Protein AF-A0A512NSM2-F1 (afdb_monomer)

Nearest PDB structures (foldseek):
  4cxv-assembly1_A  TM=8.235E-01  e=2.245E-04  Arabidopsis thaliana
  8qjm-assembly1_A  TM=7.734E-01  e=8.139E-04  Stenotrophomonas maltophilia
  1ak0-assembly1_A  TM=8.887E-01  e=8.087E-03  Penicillium citrinum
  3tuf-assembly1_A  TM=8.221E-01  e=4.050E+00  Bacillus subtilis
  8vch-assembly1_D  TM=3.756E-01  e=4.530E+00  Rattus norvegicus

InterPro domains:
  IPR003154 S1/P1 nuclease [PF02265] (2-116)
  IPR003154 S1/P1 nuclease [PTHR33146] (2-116)
  IPR003154 S1/P1 nuclease [cd11010] (1-117)
  IPR008947 Phospholipase C/P1 nuclease domain superfamily [G3DSA:1.10.575.10] (1-121)
  IPR008947 Phospholipase C/P1 nuclease domain superfamily [SSF48537] (2-117)

Structure (mmCIF, N/CA/C/O backbone):
data_AF-A0A512NSM2-F1
#
_entry.id   AF-A0A512NSM2-F1
#
loop_
_atom_site.group_PDB
_atom_site.id
_atom_site.type_symbol
_atom_site.label_atom_id
_atom_site.label_alt_id
_atom_site.label_comp_id
_atom_site.label_asym_id
_atom_site.label_entity_id
_atom_site.label_seq_id
_atom_site.pdbx_PDB_ins_code
_atom_site.Cartn_x
_atom_site.Cartn_y
_atom_site.Cartn_z
_atom_site.occupancy
_atom_site.B_iso_or_equiv
_atom_site.auth_seq_id
_atom_site.auth_comp_id
_atom_site.auth_asym_id
_atom_site.auth_atom_id
_atom_site.pdbx_PDB_model_num
ATOM 1 N N . MET A 1 1 ? -10.769 -8.364 -0.639 1.00 62.88 1 MET A N 1
ATOM 2 C CA . MET A 1 1 ? -11.918 -7.580 -0.121 1.00 62.88 1 MET A CA 1
ATOM 3 C C . MET A 1 1 ? -12.454 -8.096 1.212 1.00 62.88 1 MET A C 1
ATOM 5 O O . MET A 1 1 ? -12.617 -7.294 2.118 1.00 62.88 1 MET A O 1
ATOM 9 N N . THR A 1 2 ? -12.682 -9.403 1.383 1.00 85.25 2 THR A N 1
ATOM 10 C CA . THR A 1 2 ? -13.275 -9.956 2.620 1.00 85.25 2 THR A CA 1
ATOM 11 C C . THR A 1 2 ? -12.440 -9.732 3.889 1.00 85.25 2 THR A C 1
ATOM 13 O O . THR A 1 2 ? -13.017 -9.586 4.960 1.00 85.25 2 THR A O 1
ATOM 16 N N . ALA A 1 3 ? -11.106 -9.662 3.789 1.00 92.94 3 ALA A N 1
ATOM 17 C CA . ALA A 1 3 ? -10.228 -9.411 4.939 1.00 92.94 3 ALA A CA 1
ATOM 18 C C . ALA A 1 3 ? -10.410 -8.002 5.537 1.00 92.94 3 ALA A C 1
ATOM 20 O O . ALA A 1 3 ? -10.628 -7.888 6.737 1.00 92.94 3 ALA A O 1
ATOM 21 N N . ILE A 1 4 ? -10.429 -6.955 4.697 1.00 95.12 4 ILE A N 1
ATOM 22 C CA . ILE A 1 4 ? -10.673 -5.563 5.127 1.00 95.12 4 ILE A CA 1
ATOM 23 C C . ILE A 1 4 ? -12.007 -5.461 5.869 1.00 95.12 4 ILE A C 1
ATOM 25 O O . ILE A 1 4 ? -12.056 -4.936 6.977 1.00 95.12 4 ILE A O 1
ATOM 29 N N . GLN A 1 5 ? -13.076 -6.014 5.289 1.00 94.25 5 GLN A N 1
ATOM 30 C CA . GLN A 1 5 ? -14.397 -5.993 5.913 1.00 94.25 5 GLN A CA 1
ATOM 31 C C . GLN A 1 5 ? -14.406 -6.741 7.255 1.00 94.25 5 GLN A C 1
ATOM 33 O O . GLN A 1 5 ? -14.887 -6.213 8.252 1.00 94.25 5 GLN A O 1
ATOM 38 N N . LYS A 1 6 ? -13.824 -7.943 7.304 1.00 96.00 6 LYS A N 1
ATOM 39 C CA . LYS A 1 6 ? -13.759 -8.762 8.521 1.00 96.00 6 LYS A CA 1
ATOM 40 C C . LYS A 1 6 ? -12.987 -8.078 9.653 1.00 96.00 6 LYS A C 1
ATOM 42 O O . LYS A 1 6 ? -13.409 -8.136 10.812 1.00 96.00 6 LYS A O 1
ATOM 47 N N . ASP A 1 7 ? -11.848 -7.466 9.342 1.00 97.19 7 ASP A N 1
ATOM 48 C CA . ASP A 1 7 ? -11.032 -6.782 10.345 1.00 97.19 7 ASP A CA 1
ATOM 49 C C . ASP A 1 7 ? -11.705 -5.478 10.799 1.00 97.19 7 ASP A C 1
ATOM 51 O O . ASP A 1 7 ? -11.715 -5.185 11.996 1.00 97.19 7 ASP A O 1
ATOM 55 N N . PHE A 1 8 ? -12.385 -4.760 9.898 1.00 95.38 8 PHE A N 1
ATOM 56 C CA . PHE A 1 8 ? -13.233 -3.623 10.267 1.00 95.38 8 PHE A CA 1
ATOM 57 C C . PHE A 1 8 ? -14.365 -4.038 11.224 1.00 95.38 8 PHE A C 1
ATOM 59 O O . PHE A 1 8 ? -14.507 -3.464 12.302 1.00 95.38 8 PHE A O 1
ATOM 66 N N . GLU A 1 9 ? -15.114 -5.096 10.899 1.00 96.62 9 GLU A N 1
ATOM 67 C CA . GLU A 1 9 ? -16.175 -5.643 11.758 1.00 96.62 9 GLU A CA 1
ATOM 68 C C . GLU A 1 9 ? -15.637 -6.076 13.133 1.00 96.62 9 GLU A C 1
ATOM 70 O O . GLU A 1 9 ? -16.253 -5.811 14.168 1.00 96.62 9 GLU A O 1
ATOM 75 N N . THR A 1 10 ? -14.454 -6.698 13.167 1.00 97.81 10 THR A N 1
ATOM 76 C CA . THR A 1 10 ? -13.788 -7.093 14.418 1.00 97.81 10 THR A CA 1
ATOM 77 C C . THR A 1 10 ? -13.420 -5.876 15.266 1.00 97.81 10 THR A C 1
ATOM 79 O O . THR A 1 10 ? -13.607 -5.892 16.486 1.00 97.81 10 THR A O 1
ATOM 82 N N . LEU A 1 11 ? -12.918 -4.810 14.639 1.00 96.56 11 LEU A N 1
ATOM 83 C CA . LEU A 1 11 ? -12.531 -3.577 15.319 1.00 96.56 11 LEU A CA 1
ATOM 84 C C . LEU A 1 11 ? -13.752 -2.846 15.908 1.00 96.56 11 LEU A C 1
ATOM 86 O O . LEU A 1 11 ? -13.708 -2.393 17.059 1.00 96.56 11 LEU A O 1
ATOM 90 N N . SER A 1 12 ? -14.857 -2.805 15.158 1.00 96.38 12 SER A N 1
ATOM 91 C CA . SER A 1 12 ? -16.129 -2.187 15.556 1.00 96.38 12 SER A CA 1
ATOM 92 C C . SER A 1 12 ? -16.950 -3.023 16.542 1.00 96.38 12 SER A C 1
ATOM 94 O O . SER A 1 12 ? -17.845 -2.493 17.200 1.00 96.38 12 SER A O 1
ATOM 96 N N . SER A 1 13 ? -16.659 -4.318 16.687 1.00 97.81 13 SER A N 1
ATOM 97 C CA . SER A 1 13 ? -17.429 -5.209 17.556 1.00 97.81 13 SER A CA 1
ATOM 98 C C . SER A 1 13 ? -17.294 -4.842 19.046 1.00 97.81 13 SER A C 1
ATOM 100 O O . SER A 1 13 ? -16.175 -4.738 19.562 1.00 97.81 13 SER A O 1
ATOM 102 N N . PRO A 1 14 ? -18.402 -4.699 19.799 1.00 96.94 14 PRO A N 1
ATOM 103 C CA . PRO A 1 14 ? -18.351 -4.474 21.244 1.00 96.94 14 PRO A CA 1
ATOM 104 C C . PRO A 1 14 ? -17.938 -5.731 22.027 1.00 96.94 14 PRO A C 1
ATOM 106 O O . PRO A 1 14 ? -17.516 -5.619 23.174 1.00 96.94 14 PRO A O 1
ATOM 109 N N . THR A 1 15 ? -18.040 -6.919 21.423 1.00 97.81 15 THR A N 1
ATOM 110 C CA . THR A 1 15 ? -17.748 -8.208 22.073 1.00 97.81 15 THR A CA 1
ATOM 111 C C . THR A 1 15 ? -16.345 -8.736 21.769 1.00 97.81 15 THR A C 1
ATOM 113 O O . THR A 1 15 ? -15.896 -9.684 22.413 1.00 97.81 15 THR A O 1
ATOM 116 N N . ALA A 1 16 ? -15.628 -8.132 20.816 1.00 97.94 16 ALA A N 1
ATOM 117 C CA . ALA A 1 16 ? -14.252 -8.507 20.513 1.00 97.94 16 ALA A CA 1
ATOM 118 C C . ALA A 1 16 ? -13.300 -8.116 21.655 1.00 97.94 16 ALA A C 1
ATOM 120 O O . ALA A 1 16 ? -13.325 -6.993 22.164 1.00 97.94 16 ALA A O 1
ATOM 121 N N . SER A 1 17 ? -12.408 -9.038 22.024 1.00 98.44 17 SER A N 1
ATOM 122 C CA . SER A 1 17 ? -11.348 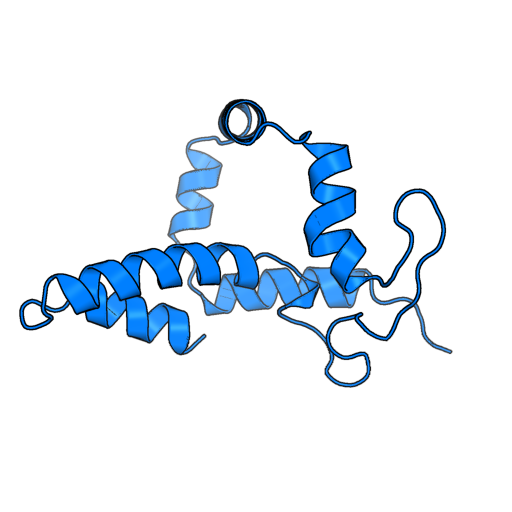-8.777 23.001 1.00 98.44 17 SER A CA 1
ATOM 123 C C . SER A 1 17 ? -10.375 -7.703 22.507 1.00 98.44 17 SER A C 1
ATOM 125 O O . SER A 1 17 ? -10.164 -7.532 21.305 1.00 98.44 17 SER A O 1
ATOM 127 N N . GLN A 1 18 ? -9.686 -7.032 23.435 1.00 98.25 18 GLN A N 1
ATOM 128 C CA . GLN A 1 18 ? -8.649 -6.051 23.085 1.00 98.25 18 GLN A CA 1
ATOM 129 C C . GLN A 1 18 ? -7.556 -6.654 22.189 1.00 98.25 18 GLN A C 1
ATOM 131 O O . GLN A 1 18 ? -7.093 -6.003 21.257 1.00 98.25 18 GLN A O 1
ATOM 136 N N . LYS A 1 19 ? -7.188 -7.924 22.413 1.00 98.44 19 LYS A N 1
ATOM 137 C CA . LYS A 1 19 ? -6.219 -8.639 21.572 1.00 98.44 19 LYS A CA 1
ATOM 138 C C . LYS A 1 19 ? -6.720 -8.805 20.135 1.00 98.44 19 LYS A C 1
ATOM 140 O O . LYS A 1 19 ? -5.947 -8.602 19.204 1.00 98.44 19 LYS A O 1
ATOM 145 N N . GLN A 1 20 ? -7.993 -9.157 19.949 1.00 98.25 20 GLN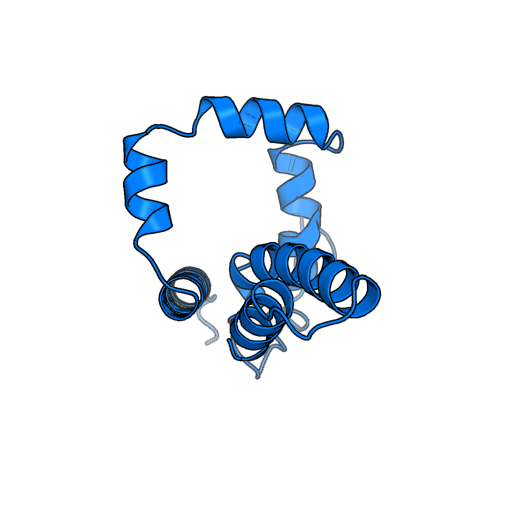 A N 1
ATOM 146 C CA . GLN A 1 20 ? -8.594 -9.264 18.615 1.00 98.25 20 GLN A CA 1
ATOM 147 C C . GLN A 1 20 ? -8.638 -7.905 17.919 1.00 98.25 20 GLN A C 1
ATOM 149 O O . GLN A 1 20 ? -8.247 -7.815 16.762 1.00 98.25 20 GLN A O 1
ATOM 154 N N . LYS A 1 21 ? -9.027 -6.844 18.635 1.00 98.44 21 LYS A N 1
ATOM 155 C CA . LYS A 1 21 ? -9.045 -5.478 18.092 1.00 98.44 21 LYS A CA 1
ATOM 156 C C . LYS A 1 21 ? -7.657 -4.983 17.696 1.00 98.44 21 LYS A C 1
ATOM 158 O O . LYS A 1 21 ? -7.508 -4.388 16.638 1.00 98.44 21 LYS A O 1
ATOM 163 N N . LEU A 1 22 ? -6.635 -5.268 18.505 1.00 98.25 22 LEU A N 1
ATOM 164 C CA . LEU A 1 22 ? -5.251 -4.918 18.186 1.00 98.25 22 LEU A CA 1
ATOM 165 C C . LEU A 1 22 ? -4.766 -5.623 16.914 1.00 98.25 22 LEU A C 1
ATOM 167 O O . LEU A 1 22 ? -4.136 -4.992 16.070 1.00 98.25 22 LEU A O 1
ATOM 171 N N . LEU A 1 23 ? -5.047 -6.923 16.779 1.00 98.12 23 LEU A N 1
ATOM 172 C CA . LEU A 1 23 ? -4.702 -7.667 15.568 1.00 98.12 23 LEU A CA 1
ATOM 173 C C . LEU A 1 23 ? -5.449 -7.115 14.353 1.00 98.12 23 LEU A C 1
ATOM 175 O O . LEU A 1 23 ? -4.812 -6.836 13.343 1.00 98.12 23 LEU A O 1
ATOM 179 N N . ALA A 1 24 ? -6.756 -6.889 14.479 1.00 98.19 24 ALA A N 1
ATOM 180 C CA . ALA A 1 24 ? -7.576 -6.320 13.418 1.00 98.19 24 ALA A CA 1
ATOM 181 C C . ALA A 1 24 ? -7.064 -4.945 12.970 1.00 98.19 24 ALA A C 1
ATOM 183 O O . ALA A 1 24 ? -6.953 -4.702 11.778 1.00 98.19 24 ALA A O 1
ATOM 184 N N . LEU A 1 25 ? -6.670 -4.068 13.901 1.00 98.06 25 LEU A N 1
ATOM 185 C CA . LEU A 1 25 ? -6.110 -2.757 13.565 1.00 98.06 25 LEU A CA 1
ATOM 186 C C . LEU A 1 25 ? -4.794 -2.870 12.781 1.00 98.06 25 LEU A C 1
ATOM 188 O O . LEU A 1 25 ? -4.615 -2.182 11.779 1.00 98.06 25 LEU A O 1
ATOM 192 N N . LYS A 1 26 ? -3.881 -3.749 13.216 1.00 97.88 26 LYS A N 1
ATOM 193 C CA . LYS A 1 26 ? -2.608 -3.983 12.514 1.00 97.88 26 LYS A CA 1
ATOM 194 C C . LYS A 1 26 ? -2.836 -4.520 11.104 1.00 97.88 26 LYS A C 1
ATOM 196 O O . LYS A 1 26 ? -2.227 -4.029 10.159 1.00 97.88 26 LYS A O 1
ATOM 201 N N . PHE A 1 27 ? -3.719 -5.507 10.971 1.00 97.62 27 PHE A N 1
ATOM 202 C CA . PHE A 1 27 ? -4.048 -6.090 9.678 1.00 97.62 27 PHE A CA 1
ATOM 203 C C . PHE A 1 27 ? -4.774 -5.103 8.772 1.00 97.62 27 PHE A C 1
ATOM 205 O O . PHE A 1 27 ? -4.436 -5.020 7.600 1.00 97.62 27 PHE A O 1
ATOM 212 N N . LEU A 1 28 ? -5.684 -4.289 9.308 1.00 96.12 28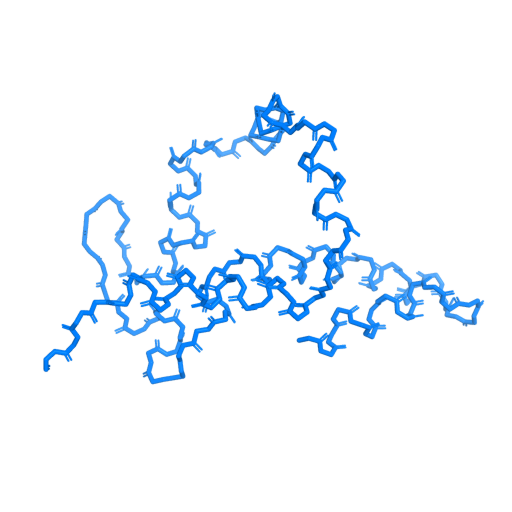 LEU A N 1
ATOM 213 C CA . LEU A 1 28 ? -6.363 -3.260 8.532 1.00 96.12 28 LEU A CA 1
ATOM 214 C C . LEU A 1 28 ? -5.362 -2.263 7.935 1.00 96.12 28 LEU A C 1
ATOM 216 O O . LEU A 1 28 ? -5.453 -1.968 6.750 1.00 96.12 28 LEU A O 1
ATOM 220 N N . GLY A 1 29 ? -4.369 -1.810 8.710 1.00 95.50 29 GLY A N 1
ATOM 221 C CA . GLY A 1 29 ? -3.291 -0.964 8.185 1.00 95.50 29 GLY A CA 1
ATOM 222 C C . GLY A 1 29 ? -2.510 -1.626 7.043 1.00 95.50 29 GLY A C 1
ATOM 223 O O . GLY A 1 29 ? -2.262 -0.992 6.023 1.00 95.50 29 GLY A O 1
ATOM 224 N N . HIS A 1 30 ? -2.187 -2.914 7.181 1.00 96.69 30 HIS A N 1
ATOM 225 C CA . HIS A 1 30 ? -1.489 -3.684 6.147 1.00 96.69 30 HIS A CA 1
ATOM 226 C C . HIS A 1 30 ? -2.334 -3.858 4.873 1.00 96.69 30 HIS A C 1
ATOM 228 O O . HIS A 1 30 ? -1.883 -3.509 3.788 1.00 96.69 30 HIS A O 1
ATOM 234 N N . TRP A 1 31 ? -3.591 -4.300 4.997 1.00 96.88 31 TRP A N 1
ATOM 235 C CA . TRP A 1 31 ? -4.483 -4.495 3.849 1.00 96.88 31 TRP A CA 1
ATOM 236 C C . TRP A 1 31 ? -4.803 -3.202 3.106 1.00 96.88 31 TRP A C 1
ATOM 238 O O . TRP A 1 31 ? -5.013 -3.240 1.896 1.00 96.88 31 TRP A O 1
ATOM 248 N N . LEU A 1 32 ? -4.874 -2.072 3.819 1.00 95.62 32 LEU A N 1
ATOM 249 C CA . LEU A 1 32 ? -5.055 -0.764 3.197 1.00 95.62 32 LEU A CA 1
ATOM 250 C C . LEU A 1 32 ? -3.837 -0.364 2.360 1.00 95.62 32 LEU A C 1
ATOM 252 O O . LEU A 1 32 ? -4.031 0.236 1.311 1.00 95.62 32 LEU A O 1
ATOM 256 N N . GLY A 1 33 ? -2.616 -0.717 2.766 1.00 95.31 33 GLY A N 1
ATOM 257 C CA . GLY A 1 33 ? -1.434 -0.561 1.914 1.00 95.31 33 GLY A CA 1
ATOM 258 C C . GLY A 1 33 ? -1.513 -1.460 0.679 1.00 95.31 33 GLY A C 1
ATOM 259 O O . GLY A 1 33 ? -1.511 -0.972 -0.449 1.00 95.31 33 GLY A O 1
ATOM 260 N N . ASP A 1 34 ? -1.689 -2.763 0.900 1.00 97.75 34 ASP A N 1
ATOM 261 C CA . ASP A 1 34 ? -1.690 -3.782 -0.155 1.00 97.75 34 ASP A CA 1
ATOM 262 C C . ASP A 1 34 ? -2.750 -3.536 -1.234 1.00 97.75 34 ASP A C 1
ATOM 264 O O . ASP A 1 34 ? -2.471 -3.668 -2.420 1.00 97.75 34 ASP A O 1
ATOM 268 N N . ILE A 1 35 ? -3.982 -3.167 -0.862 1.00 97.25 35 ILE A N 1
ATOM 269 C CA . ILE A 1 35 ? -5.055 -2.971 -1.850 1.00 97.25 35 ILE A CA 1
ATOM 270 C C . ILE A 1 35 ? -4.788 -1.791 -2.792 1.00 97.25 35 ILE A C 1
ATOM 272 O O . ILE A 1 35 ? -5.340 -1.772 -3.891 1.00 97.25 35 ILE A O 1
ATOM 276 N N . HIS A 1 36 ? -3.942 -0.838 -2.385 1.00 96.75 36 HIS A N 1
ATOM 277 C CA . HIS A 1 36 ? -3.517 0.300 -3.202 1.00 96.75 36 HIS A CA 1
ATOM 278 C C . HIS A 1 36 ? -2.231 0.022 -3.998 1.00 96.75 36 HIS A C 1
ATOM 280 O O . HIS A 1 36 ? -1.836 0.861 -4.807 1.00 96.75 36 HIS A O 1
ATOM 286 N N . GLN A 1 37 ? -1.593 -1.141 -3.817 1.00 97.50 37 GLN A N 1
ATOM 287 C CA . GLN A 1 37 ? -0.497 -1.609 -4.667 1.00 97.50 37 GLN A CA 1
ATOM 288 C C . GLN A 1 37 ? -1.106 -2.269 -5.920 1.00 97.50 37 GLN A C 1
ATOM 290 O O . GLN A 1 37 ? -1.741 -3.323 -5.803 1.00 97.50 37 GLN A O 1
ATOM 295 N N . PRO A 1 38 ? -0.954 -1.694 -7.131 1.00 97.25 38 PRO A N 1
ATOM 296 C CA . PRO A 1 38 ? -1.620 -2.192 -8.338 1.00 97.25 38 PRO A CA 1
ATOM 297 C C . PRO A 1 38 ? -1.438 -3.695 -8.595 1.00 97.25 38 PRO A C 1
ATOM 299 O O . PRO A 1 38 ? -2.386 -4.395 -8.950 1.00 97.25 38 PRO A O 1
ATOM 302 N N . LEU A 1 39 ? -0.240 -4.227 -8.355 1.00 97.00 39 LEU A N 1
ATOM 303 C CA . LEU A 1 39 ? 0.110 -5.618 -8.620 1.00 97.00 39 LEU A CA 1
ATOM 304 C C . LEU A 1 39 ? -0.432 -6.615 -7.581 1.00 97.00 39 LEU A C 1
ATOM 306 O O . LEU A 1 39 ? -0.450 -7.814 -7.861 1.00 97.00 39 LEU A O 1
ATOM 310 N N . HIS A 1 40 ? -0.954 -6.151 -6.438 1.00 97.31 40 HIS A N 1
ATOM 311 C CA . HIS A 1 40 ? -1.748 -6.981 -5.516 1.00 97.31 40 HIS A CA 1
ATOM 312 C C . HIS A 1 40 ? -3.181 -7.210 -6.029 1.00 97.31 40 HIS A C 1
ATOM 314 O O . HIS A 1 40 ? -3.867 -8.127 -5.569 1.00 97.31 40 HIS A O 1
ATOM 320 N N . VAL A 1 41 ? -3.635 -6.421 -7.012 1.00 96.69 41 VAL A N 1
ATOM 321 C CA . VAL A 1 41 ? -4.896 -6.628 -7.736 1.00 96.69 41 VAL A CA 1
ATOM 322 C C . VAL A 1 41 ? -4.591 -6.761 -9.226 1.00 96.69 41 VAL A C 1
ATOM 324 O O . VAL A 1 41 ? -4.755 -5.832 -10.014 1.00 96.69 41 VAL A O 1
ATOM 327 N N . SER A 1 42 ? -4.098 -7.938 -9.606 1.00 95.50 42 SER A N 1
ATOM 328 C CA . SER A 1 42 ? -3.496 -8.179 -10.919 1.00 95.50 42 SER A CA 1
ATOM 329 C C . SER A 1 42 ? -3.827 -9.573 -11.464 1.00 95.50 42 SER A C 1
ATOM 331 O O . SER A 1 42 ? -4.726 -10.268 -10.980 1.00 95.50 42 SER A O 1
ATOM 333 N N . PHE A 1 43 ? -3.141 -9.958 -12.531 1.00 94.81 43 PHE A N 1
ATOM 334 C CA . PHE A 1 43 ? -3.333 -11.201 -13.236 1.00 94.81 43 PHE A CA 1
ATOM 335 C C . PHE A 1 43 ? -2.669 -12.375 -12.514 1.00 94.81 43 PHE A C 1
ATOM 337 O O . PHE A 1 43 ? -1.661 -12.269 -11.820 1.00 94.81 43 PHE A O 1
ATOM 344 N N . LYS A 1 44 ? -3.306 -13.537 -12.645 1.00 95.31 44 LYS A N 1
ATOM 345 C CA . LYS A 1 44 ? -2.844 -14.771 -12.010 1.00 95.31 44 LYS A CA 1
ATOM 346 C C . LYS A 1 44 ? -1.721 -15.443 -12.804 1.00 95.31 44 LYS A C 1
ATOM 348 O O . LYS A 1 44 ? -0.923 -16.156 -12.206 1.00 95.31 44 LYS A O 1
ATOM 353 N N . ASP A 1 45 ? -1.715 -15.262 -14.122 1.00 94.62 45 ASP A N 1
ATOM 354 C CA . ASP A 1 45 ? -0.775 -15.876 -15.067 1.00 94.62 45 ASP A CA 1
ATOM 355 C C . ASP A 1 45 ? 0.672 -15.433 -14.826 1.00 94.62 45 ASP A C 1
ATOM 357 O O . ASP A 1 45 ? 1.556 -16.262 -14.963 1.00 94.62 45 ASP A O 1
ATOM 361 N N . ASP A 1 46 ? 0.895 -14.191 -14.392 1.00 93.75 46 ASP A N 1
ATOM 362 C CA . ASP A 1 46 ? 2.217 -13.652 -14.027 1.00 93.75 46 ASP A CA 1
ATOM 363 C C . ASP A 1 46 ? 2.460 -13.565 -12.506 1.00 93.75 46 ASP A C 1
ATOM 365 O O . ASP A 1 46 ? 3.455 -12.993 -12.041 1.00 93.75 46 ASP A O 1
ATOM 369 N N . ARG A 1 47 ? 1.528 -14.117 -11.714 1.00 95.44 47 ARG A N 1
ATOM 370 C CA . ARG A 1 47 ? 1.509 -14.062 -10.243 1.00 95.44 47 ARG A CA 1
ATOM 371 C C . ARG A 1 47 ? 1.638 -12.634 -9.701 1.00 95.44 47 ARG A C 1
ATOM 373 O O . ARG A 1 47 ? 2.383 -12.394 -8.749 1.00 95.44 47 ARG A O 1
ATOM 380 N N . GLY A 1 48 ? 0.919 -11.690 -10.303 1.00 95.50 48 GLY A N 1
ATOM 381 C CA . GLY A 1 48 ? 0.983 -10.279 -9.941 1.00 95.50 48 GLY A CA 1
ATOM 382 C C . GLY A 1 48 ? 2.315 -9.642 -10.330 1.00 95.50 48 GLY A C 1
ATOM 383 O O . GLY A 1 48 ? 2.875 -8.881 -9.554 1.00 95.50 48 GLY A O 1
ATOM 384 N N . GLY A 1 49 ? 2.862 -9.979 -11.495 1.00 95.06 49 GLY A N 1
ATOM 385 C CA . GLY A 1 49 ? 4.149 -9.462 -11.972 1.00 95.06 49 GLY A CA 1
ATOM 386 C C . GLY A 1 49 ? 5.384 -10.046 -11.273 1.00 95.06 49 GLY A C 1
ATOM 387 O O . GLY A 1 49 ? 6.486 -9.535 -11.464 1.00 95.06 49 GLY A O 1
ATOM 388 N N . ASN A 1 50 ? 5.237 -11.113 -10.480 1.00 96.19 50 ASN A N 1
ATOM 389 C CA . ASN A 1 50 ? 6.381 -11.824 -9.898 1.00 96.19 50 ASN A CA 1
ATOM 390 C C . ASN A 1 50 ? 7.171 -12.616 -10.952 1.00 96.19 50 ASN A C 1
ATOM 392 O O . ASN A 1 50 ? 8.347 -12.893 -10.742 1.00 96.19 50 ASN A O 1
ATOM 396 N N . GLU A 1 51 ? 6.535 -12.975 -12.070 1.00 95.56 51 GLU A N 1
ATOM 397 C CA . GLU A 1 51 ? 7.157 -13.703 -13.188 1.00 95.56 51 GLU A CA 1
ATOM 398 C C . GLU A 1 51 ? 7.597 -12.778 -14.339 1.00 95.56 51 GLU A C 1
ATOM 400 O O . GLU A 1 51 ? 7.949 -13.247 -15.419 1.00 95.56 51 GLU A O 1
ATOM 405 N N . ILE A 1 52 ? 7.574 -11.457 -14.123 1.00 93.25 52 ILE A N 1
ATOM 406 C CA . ILE A 1 52 ? 8.022 -10.460 -15.100 1.00 93.25 52 ILE A CA 1
ATOM 407 C C . ILE A 1 52 ? 9.342 -9.873 -14.616 1.00 93.25 52 ILE A C 1
ATOM 409 O O . ILE A 1 52 ? 9.356 -9.049 -13.701 1.00 93.25 52 ILE A O 1
ATOM 413 N N . ASP A 1 53 ? 10.441 -10.273 -15.246 1.00 94.38 53 ASP A N 1
ATOM 414 C CA . ASP A 1 53 ? 11.764 -9.728 -14.948 1.00 94.38 53 ASP A CA 1
ATOM 415 C C . ASP A 1 53 ? 11.878 -8.269 -15.406 1.00 94.38 53 ASP A C 1
ATOM 417 O O . ASP A 1 53 ? 11.395 -7.884 -16.476 1.00 94.38 53 ASP A O 1
ATOM 421 N N . VAL A 1 54 ? 12.554 -7.452 -14.598 1.00 92.25 54 VAL A N 1
ATOM 422 C CA . VAL A 1 54 ? 12.833 -6.046 -14.909 1.00 92.25 54 VAL A CA 1
ATOM 423 C C . VAL A 1 54 ? 14.328 -5.759 -14.832 1.00 92.25 54 VAL A C 1
ATOM 425 O O . VAL A 1 54 ? 15.058 -6.308 -14.006 1.00 92.25 54 VAL A O 1
ATOM 428 N N . THR A 1 55 ? 14.787 -4.868 -15.706 1.00 89.62 55 THR A N 1
ATOM 429 C CA . THR A 1 55 ? 16.181 -4.419 -15.779 1.00 89.62 55 THR A CA 1
ATOM 430 C C . THR A 1 55 ? 16.243 -2.903 -15.653 1.00 89.62 55 THR A C 1
ATOM 432 O O . THR A 1 55 ? 15.398 -2.217 -16.227 1.00 89.62 55 THR A O 1
ATOM 435 N N . GLY A 1 56 ? 17.264 -2.369 -14.986 1.00 86.69 56 GLY A N 1
ATOM 436 C CA . GLY A 1 56 ? 17.448 -0.927 -14.814 1.00 86.69 56 GLY A CA 1
ATOM 437 C C . GLY A 1 56 ? 17.857 -0.596 -13.386 1.00 86.69 56 GLY A C 1
ATOM 438 O O . GLY A 1 56 ? 18.632 -1.332 -12.789 1.00 86.69 56 GLY A O 1
ATOM 439 N N . GLU A 1 57 ? 17.335 0.504 -12.850 1.00 85.25 57 GLU A N 1
ATOM 440 C CA . GLU A 1 57 ? 17.562 0.919 -11.458 1.00 85.25 57 GLU A CA 1
ATOM 441 C C . GLU A 1 57 ? 16.955 -0.073 -10.453 1.00 85.25 57 GLU A C 1
ATOM 443 O O . GLU A 1 57 ? 17.581 -0.417 -9.456 1.00 85.25 57 GLU A O 1
ATOM 448 N N . CYS A 1 58 ? 15.777 -0.615 -10.770 1.00 90.50 58 CYS A N 1
ATOM 449 C CA . CYS A 1 58 ? 15.156 -1.701 -10.021 1.00 90.50 58 CYS A CA 1
ATOM 450 C C . CYS A 1 58 ? 15.456 -3.033 -10.709 1.00 90.50 58 CYS A C 1
ATOM 452 O O . CYS A 1 58 ? 14.948 -3.293 -11.800 1.00 90.50 58 CYS A O 1
ATOM 454 N N . THR A 1 59 ? 16.280 -3.875 -10.085 1.00 83.25 59 THR A N 1
ATOM 455 C CA . THR A 1 59 ? 16.675 -5.182 -10.634 1.00 83.25 59 THR A CA 1
ATOM 456 C C . THR A 1 59 ? 16.103 -6.314 -9.788 1.00 83.25 59 THR A C 1
ATOM 458 O O . THR A 1 59 ? 16.550 -6.509 -8.660 1.00 83.25 59 THR A O 1
ATOM 461 N N . SER A 1 60 ? 15.107 -7.026 -10.320 1.00 90.62 60 SER A N 1
ATOM 462 C CA . SER A 1 60 ? 14.511 -8.269 -9.798 1.00 90.62 60 SER A CA 1
ATOM 463 C C . SER A 1 60 ? 13.298 -8.564 -10.701 1.00 90.62 60 SER A C 1
ATOM 465 O O . SER A 1 60 ? 13.454 -8.664 -11.916 1.00 90.62 60 SER A O 1
ATOM 467 N N . ASN A 1 61 ? 12.087 -8.591 -10.149 1.00 94.88 61 ASN A N 1
ATOM 468 C CA . ASN A 1 61 ? 10.828 -8.685 -10.875 1.00 94.88 61 ASN A CA 1
ATOM 469 C C . ASN A 1 61 ? 9.968 -7.426 -10.683 1.00 94.88 61 ASN A C 1
ATOM 471 O O . ASN A 1 61 ? 10.181 -6.630 -9.758 1.00 94.88 61 ASN A O 1
ATOM 475 N N 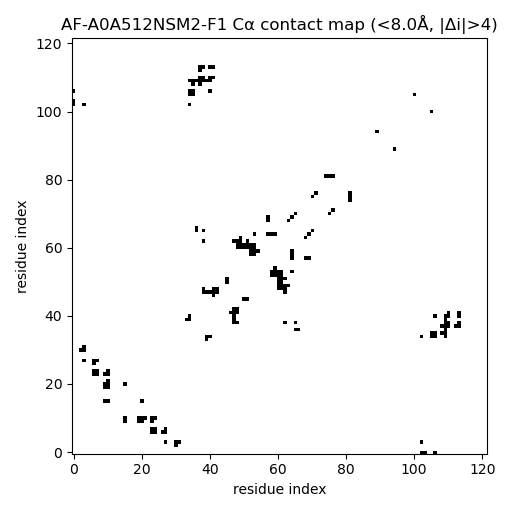. LEU A 1 62 ? 8.970 -7.274 -11.550 1.00 95.19 62 LEU A N 1
ATOM 476 C CA . LEU A 1 62 ? 8.061 -6.137 -11.581 1.00 95.19 62 LEU A CA 1
ATOM 477 C C . LEU A 1 62 ? 7.332 -5.942 -10.243 1.00 95.19 62 LEU A C 1
ATOM 479 O O . LEU A 1 62 ? 7.215 -4.805 -9.793 1.00 95.19 62 LEU A O 1
ATOM 483 N N . HIS A 1 63 ? 6.904 -7.020 -9.579 1.00 96.38 63 HIS A N 1
ATOM 484 C CA . HIS A 1 63 ? 6.239 -6.939 -8.272 1.00 96.38 63 HIS A CA 1
ATOM 485 C C . HIS A 1 63 ? 7.113 -6.240 -7.225 1.00 96.38 63 HIS A C 1
ATOM 487 O O . HIS A 1 63 ? 6.728 -5.214 -6.670 1.00 96.38 63 HIS A O 1
ATOM 493 N N . SER A 1 64 ? 8.343 -6.723 -7.040 1.00 95.94 64 SER A N 1
ATOM 494 C CA . SER A 1 64 ? 9.297 -6.155 -6.079 1.00 95.94 64 SER A CA 1
ATOM 495 C C . SER A 1 64 ? 9.733 -4.724 -6.420 1.00 95.94 64 SER A C 1
ATOM 497 O O . SER A 1 64 ? 10.038 -3.927 -5.528 1.00 95.94 64 SER A O 1
ATOM 499 N N . ALA A 1 65 ? 9.743 -4.370 -7.711 1.00 95.19 65 ALA A N 1
ATOM 500 C CA . ALA A 1 65 ? 10.038 -3.009 -8.136 1.00 95.19 65 ALA A CA 1
ATOM 501 C C . ALA A 1 65 ? 8.967 -2.027 -7.635 1.00 95.19 65 ALA A C 1
ATOM 503 O O . ALA A 1 65 ? 9.316 -0.953 -7.148 1.00 95.19 65 ALA A O 1
ATOM 504 N N . TRP A 1 66 ? 7.690 -2.413 -7.704 1.00 95.31 66 TRP A N 1
ATOM 505 C CA . TRP A 1 66 ?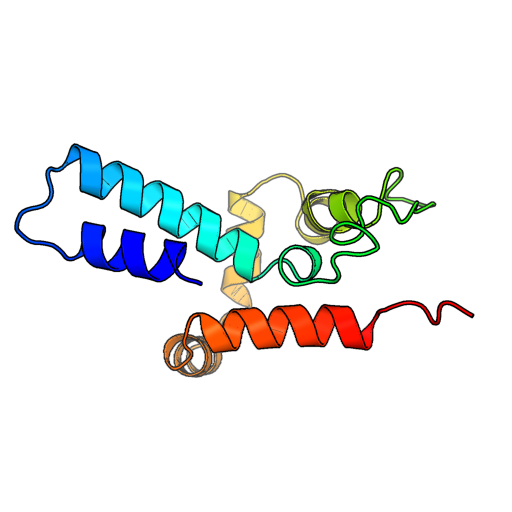 6.566 -1.619 -7.201 1.00 95.31 66 TRP A CA 1
ATOM 506 C C . TRP A 1 66 ? 6.442 -1.638 -5.678 1.00 95.31 66 TRP A C 1
ATOM 508 O O . TRP A 1 66 ? 6.172 -0.591 -5.097 1.00 95.31 66 TRP A O 1
ATOM 518 N N . ASP A 1 67 ? 6.673 -2.783 -5.031 1.00 95.69 67 ASP A N 1
ATOM 519 C CA . ASP A 1 67 ? 6.580 -2.897 -3.569 1.00 95.69 67 ASP A CA 1
ATOM 520 C C . ASP A 1 67 ? 7.603 -2.032 -2.839 1.00 95.69 67 ASP A C 1
ATOM 522 O O . ASP A 1 67 ? 7.367 -1.598 -1.713 1.00 95.69 67 ASP A O 1
ATOM 526 N N . THR A 1 68 ? 8.791 -1.857 -3.420 1.00 93.56 68 THR A N 1
ATOM 527 C CA . THR A 1 68 ? 9.925 -1.316 -2.665 1.00 93.56 68 THR A CA 1
ATOM 528 C C . THR A 1 68 ? 10.762 -0.350 -3.480 1.00 93.56 68 THR A C 1
ATOM 530 O O . THR A 1 68 ? 10.834 0.825 -3.134 1.00 93.56 68 THR A O 1
ATOM 533 N N . CYS A 1 69 ? 11.395 -0.807 -4.561 1.00 95.06 69 CYS A N 1
ATOM 534 C CA . CYS A 1 69 ? 12.447 -0.023 -5.213 1.00 95.06 69 CYS A CA 1
ATOM 535 C C . CYS A 1 69 ? 11.963 1.351 -5.708 1.00 95.06 69 CYS A C 1
ATOM 537 O O . CYS A 1 69 ? 12.569 2.369 -5.382 1.00 95.06 69 CYS A O 1
ATOM 539 N N . LEU A 1 70 ? 10.843 1.398 -6.438 1.00 93.81 70 LEU A N 1
ATOM 540 C CA . LEU A 1 70 ? 10.301 2.649 -6.975 1.00 93.81 70 LEU A CA 1
ATOM 541 C C . LEU A 1 70 ? 9.775 3.575 -5.874 1.00 93.81 70 LEU A C 1
ATOM 543 O O . LEU A 1 70 ? 9.892 4.791 -5.995 1.00 93.81 70 LEU A O 1
ATOM 547 N N . VAL A 1 71 ? 9.212 3.008 -4.803 1.00 93.31 71 VAL A N 1
ATOM 548 C CA . VAL A 1 71 ? 8.729 3.777 -3.649 1.00 93.31 71 VAL A CA 1
ATOM 549 C C . VAL A 1 71 ? 9.908 4.461 -2.964 1.00 93.31 71 VAL A C 1
ATOM 551 O O . VAL A 1 71 ? 9.895 5.680 -2.825 1.00 93.31 71 VAL A O 1
ATOM 554 N N . LEU A 1 72 ? 10.962 3.712 -2.626 1.00 93.06 72 LEU A N 1
ATOM 555 C CA . LEU A 1 72 ? 12.162 4.263 -1.991 1.00 93.06 72 LEU A CA 1
ATOM 556 C C . LEU A 1 72 ? 12.867 5.293 -2.881 1.00 93.06 72 LEU A C 1
ATOM 558 O O . LEU A 1 72 ? 13.303 6.329 -2.388 1.00 93.06 72 LEU A O 1
ATOM 562 N N . ALA A 1 73 ? 12.928 5.062 -4.193 1.00 92.19 73 ALA A N 1
ATOM 563 C CA . ALA A 1 73 ? 13.481 6.038 -5.130 1.00 92.19 73 ALA A CA 1
ATOM 564 C C . ALA A 1 73 ? 12.653 7.338 -5.184 1.00 92.19 73 ALA A C 1
ATOM 566 O O . ALA A 1 73 ? 13.211 8.423 -5.340 1.00 92.19 73 ALA A O 1
ATOM 567 N N . ALA A 1 74 ? 11.325 7.245 -5.047 1.00 91.62 74 ALA A N 1
ATOM 568 C CA . ALA A 1 74 ? 10.424 8.391 -5.138 1.00 91.62 74 ALA A CA 1
ATOM 569 C C . ALA A 1 74 ? 10.314 9.199 -3.838 1.00 91.62 74 ALA A C 1
ATOM 571 O O . ALA A 1 74 ? 10.203 10.423 -3.902 1.00 91.62 74 ALA A O 1
ATOM 572 N N . VAL A 1 75 ? 10.296 8.532 -2.678 1.00 91.19 75 VAL A N 1
ATOM 573 C CA . VAL A 1 75 ? 10.014 9.175 -1.382 1.00 91.19 75 VAL A CA 1
ATOM 574 C C . VAL A 1 75 ? 11.114 9.019 -0.339 1.00 91.19 75 VAL A C 1
ATOM 576 O O . VAL A 1 75 ? 10.915 9.515 0.758 1.00 91.19 75 VAL A O 1
ATOM 579 N N . ASN A 1 76 ? 12.258 8.412 -0.681 1.00 88.19 76 ASN A N 1
ATOM 580 C CA . ASN A 1 76 ? 13.384 8.081 0.205 1.00 88.19 76 ASN A CA 1
ATOM 581 C C . ASN A 1 76 ? 13.064 7.027 1.299 1.00 88.19 76 ASN A C 1
ATOM 583 O O . ASN A 1 76 ? 11.966 6.474 1.347 1.00 88.19 76 ASN A O 1
ATOM 587 N N . GLU A 1 77 ? 14.071 6.651 2.100 1.00 91.94 77 GLU A N 1
ATOM 588 C CA . GLU A 1 77 ? 13.965 5.597 3.129 1.00 91.94 77 GLU A CA 1
ATOM 589 C C . GLU A 1 77 ? 13.379 6.085 4.465 1.00 91.94 77 GLU A C 1
ATOM 591 O O . GLU A 1 77 ? 12.942 5.268 5.280 1.00 91.94 77 GLU A O 1
ATOM 596 N N . ASP A 1 78 ? 13.362 7.396 4.708 1.00 95.81 78 ASP A N 1
ATOM 597 C CA . ASP A 1 78 ? 12.813 7.977 5.926 1.00 95.81 78 ASP A CA 1
ATOM 598 C C . ASP A 1 78 ? 11.289 8.101 5.810 1.00 95.81 78 ASP A C 1
ATOM 600 O O . ASP A 1 78 ? 10.735 8.940 5.098 1.00 95.81 78 ASP A O 1
ATOM 604 N N . VAL A 1 79 ? 10.593 7.226 6.537 1.00 91.44 79 VAL A N 1
ATOM 605 C CA . VAL A 1 79 ? 9.129 7.138 6.516 1.00 91.44 79 VAL A CA 1
ATOM 606 C C . VAL A 1 79 ? 8.467 8.399 7.083 1.00 91.44 79 VAL A C 1
ATOM 608 O O . VAL A 1 79 ? 7.376 8.757 6.634 1.00 91.44 79 VAL A O 1
ATOM 611 N N . GLU A 1 80 ? 9.083 9.072 8.059 1.00 95.12 80 GLU A N 1
ATOM 612 C CA . GLU A 1 80 ? 8.513 10.282 8.663 1.00 95.12 80 GLU A CA 1
ATOM 613 C C . GLU A 1 80 ? 8.596 11.462 7.693 1.00 95.12 80 GLU A C 1
ATOM 615 O O . GLU A 1 80 ? 7.602 12.176 7.497 1.00 95.12 80 GLU A O 1
ATOM 620 N N . ASP A 1 81 ? 9.740 11.619 7.028 1.00 95.25 81 ASP A N 1
ATOM 621 C CA . ASP A 1 81 ? 9.931 12.634 5.993 1.00 95.25 81 ASP A CA 1
ATOM 622 C C . ASP A 1 81 ? 9.026 12.361 4.784 1.00 95.25 81 ASP A C 1
ATOM 624 O O . ASP A 1 81 ? 8.291 13.253 4.346 1.00 95.25 81 ASP A O 1
ATOM 628 N N . ALA A 1 82 ? 8.979 11.113 4.304 1.00 94.25 82 ALA A N 1
ATOM 629 C CA . ALA A 1 82 ? 8.101 10.694 3.213 1.00 94.25 82 ALA A CA 1
ATOM 630 C C . ALA A 1 82 ? 6.622 11.002 3.507 1.00 94.25 82 ALA A C 1
ATOM 632 O O . ALA A 1 82 ? 5.910 11.569 2.672 1.00 94.25 82 ALA A O 1
ATOM 633 N N . ALA A 1 83 ? 6.145 10.662 4.710 1.00 93.94 83 ALA A N 1
ATOM 634 C CA . ALA A 1 83 ? 4.775 10.945 5.126 1.00 93.94 83 ALA A CA 1
ATOM 635 C C . ALA A 1 83 ? 4.512 12.455 5.212 1.00 93.94 83 ALA A C 1
ATOM 637 O O . ALA A 1 83 ? 3.488 12.935 4.715 1.00 93.94 83 ALA A O 1
ATOM 638 N N . THR A 1 84 ? 5.445 13.212 5.793 1.00 95.44 84 THR A N 1
ATOM 639 C CA . THR A 1 84 ? 5.351 14.672 5.911 1.00 95.44 84 THR A CA 1
ATOM 640 C C . THR A 1 84 ? 5.244 15.334 4.540 1.00 95.44 84 THR A C 1
ATOM 642 O O . THR A 1 84 ? 4.406 16.219 4.337 1.00 95.44 84 THR A O 1
ATOM 645 N N . ASP A 1 85 ? 6.047 14.892 3.576 1.00 93.25 85 ASP A N 1
ATOM 646 C CA . ASP A 1 85 ? 6.024 15.409 2.212 1.00 93.25 85 ASP A CA 1
ATOM 647 C C . ASP A 1 85 ? 4.732 15.050 1.473 1.00 93.25 85 ASP A C 1
ATOM 649 O O . ASP A 1 85 ? 4.108 15.924 0.861 1.00 93.25 85 ASP A O 1
ATOM 653 N N . LEU A 1 86 ? 4.257 13.807 1.593 1.00 92.12 86 LEU A N 1
ATOM 654 C CA . LEU A 1 86 ? 2.984 13.386 1.004 1.00 92.12 86 LEU A CA 1
ATOM 655 C C . LEU A 1 86 ? 1.805 14.195 1.554 1.00 92.12 86 LEU A C 1
ATOM 657 O O . LEU A 1 86 ? 0.952 14.639 0.775 1.00 92.12 86 LEU A O 1
ATOM 661 N N . MET A 1 87 ? 1.778 14.450 2.866 1.00 94.81 87 MET A N 1
ATOM 662 C CA . MET A 1 87 ? 0.716 15.217 3.525 1.00 94.81 87 MET A CA 1
ATOM 663 C C . MET A 1 87 ? 0.583 16.643 2.980 1.00 94.81 87 MET A C 1
ATOM 665 O O . MET A 1 87 ? -0.539 17.144 2.891 1.00 94.81 87 MET A O 1
ATOM 669 N N . LYS A 1 88 ? 1.674 17.274 2.518 1.00 95.38 88 LYS A N 1
ATOM 670 C CA . LYS A 1 88 ? 1.631 18.609 1.881 1.00 95.38 88 LYS A CA 1
ATOM 671 C C . LYS A 1 88 ? 0.766 18.633 0.618 1.00 95.38 88 LYS A C 1
ATOM 673 O O . LYS A 1 88 ? 0.241 19.680 0.247 1.00 95.38 88 LYS A O 1
ATOM 678 N N . SER A 1 89 ? 0.612 17.490 -0.052 1.00 93.75 89 SER A N 1
ATOM 679 C CA . SER A 1 89 ?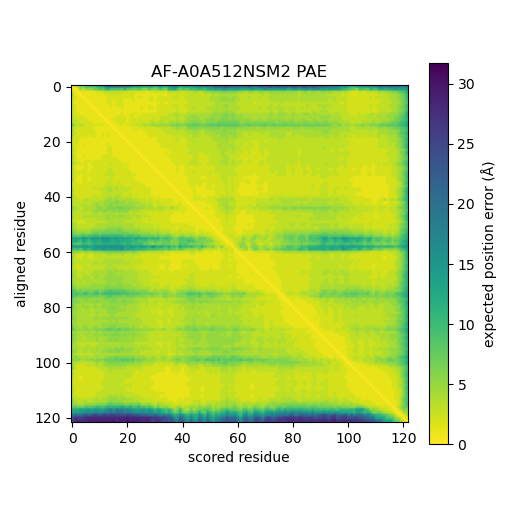 -0.157 17.364 -1.294 1.00 93.75 89 SER A CA 1
ATOM 680 C C . SER A 1 89 ? -1.629 16.976 -1.082 1.00 93.75 89 SER A C 1
ATOM 682 O O . SER A 1 89 ? -2.411 16.987 -2.044 1.00 93.75 89 SER A O 1
ATOM 684 N N . ILE A 1 90 ? -2.021 16.604 0.142 1.00 95.81 90 ILE A N 1
ATOM 685 C CA . ILE A 1 90 ? -3.375 16.152 0.477 1.00 95.81 90 ILE A CA 1
ATOM 686 C C . ILE A 1 90 ? -4.244 17.373 0.783 1.00 95.81 90 ILE A C 1
ATOM 688 O O . ILE A 1 90 ? -3.986 18.132 1.711 1.00 95.81 90 ILE A O 1
ATOM 692 N N . THR A 1 91 ? -5.302 17.565 -0.003 1.00 96.88 91 THR A N 1
ATOM 693 C CA . THR A 1 91 ? -6.241 18.682 0.157 1.00 96.88 91 THR A CA 1
ATOM 694 C C . THR A 1 91 ? -7.568 18.195 0.743 1.00 96.88 91 THR A C 1
ATOM 696 O O . THR A 1 91 ? -7.907 17.021 0.574 1.00 96.88 91 THR A O 1
ATOM 699 N N . PRO A 1 92 ? -8.381 19.074 1.360 1.00 96.38 92 PRO A N 1
ATOM 700 C CA . PRO A 1 92 ? -9.714 18.700 1.839 1.00 96.38 92 PRO A CA 1
ATOM 701 C C . PRO A 1 92 ? -10.594 18.060 0.757 1.00 96.38 92 PRO A C 1
ATOM 703 O O . PRO A 1 92 ? -11.261 17.070 1.025 1.00 96.38 92 PRO A O 1
ATOM 706 N N . ALA A 1 93 ? -10.519 18.550 -0.486 1.00 95.56 93 ALA A N 1
ATOM 707 C CA . ALA A 1 93 ? -11.254 17.976 -1.615 1.00 95.56 93 ALA A CA 1
ATOM 708 C C . ALA A 1 93 ? -10.782 16.554 -1.980 1.00 95.56 93 ALA A C 1
ATOM 710 O O . ALA A 1 93 ? -11.591 15.713 -2.368 1.00 95.56 93 ALA A O 1
ATOM 711 N N . LYS A 1 94 ? -9.477 16.262 -1.851 1.00 94.69 94 LYS A N 1
ATOM 712 C CA . LYS A 1 94 ? -8.958 14.894 -2.018 1.00 94.69 94 LYS A CA 1
ATOM 713 C C . LYS A 1 94 ? -9.480 13.980 -0.913 1.00 94.69 94 LYS A C 1
ATOM 715 O O . LYS A 1 94 ? -9.963 12.901 -1.226 1.00 94.69 94 LYS A O 1
ATOM 720 N N . ILE A 1 95 ? -9.437 14.434 0.343 1.00 94.62 95 ILE A N 1
ATOM 721 C CA . ILE A 1 95 ? -9.956 13.678 1.493 1.00 94.62 95 ILE A CA 1
ATOM 722 C C . ILE A 1 95 ? -11.438 13.369 1.292 1.00 94.62 95 ILE A C 1
ATOM 724 O O . ILE A 1 95 ? -11.816 12.208 1.365 1.00 94.62 95 ILE A O 1
ATOM 728 N N . GLU A 1 96 ? -12.251 14.381 0.978 1.00 93.62 96 GLU A N 1
ATOM 729 C CA . GLU A 1 96 ? -13.682 14.214 0.717 1.00 93.62 96 GLU A CA 1
ATOM 730 C C . GLU A 1 96 ? -13.927 13.186 -0.389 1.00 93.62 96 GLU A C 1
ATOM 732 O O . GLU A 1 96 ? -14.741 12.285 -0.221 1.00 93.62 96 GLU A O 1
ATOM 737 N N . LYS A 1 97 ? -13.191 13.258 -1.501 1.00 91.38 97 LYS A N 1
ATOM 738 C CA . LYS A 1 97 ? -13.326 12.272 -2.574 1.00 91.38 97 LYS A CA 1
ATOM 739 C C . LYS A 1 97 ? -12.953 10.858 -2.111 1.00 91.38 97 LYS A C 1
ATOM 741 O O . LYS A 1 97 ? -13.670 9.912 -2.422 1.00 91.38 97 LYS A O 1
ATOM 746 N N . TRP A 1 98 ? -11.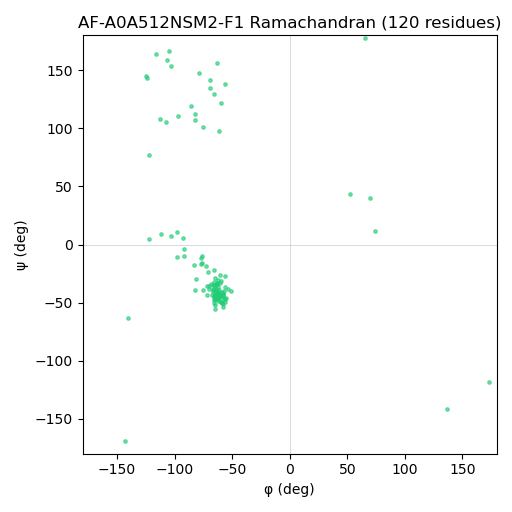835 10.703 -1.404 1.00 92.31 98 TRP A N 1
ATOM 747 C CA . TRP A 1 98 ? -11.314 9.393 -1.009 1.00 92.31 98 TRP A CA 1
ATOM 748 C C . TRP A 1 98 ? -12.177 8.713 0.059 1.00 92.31 98 TRP A C 1
ATOM 750 O O . TRP A 1 98 ? -12.373 7.502 -0.003 1.00 92.31 98 TRP A O 1
ATOM 760 N N . THR A 1 99 ? -12.764 9.461 0.997 1.00 91.62 99 THR A N 1
ATOM 761 C CA . THR A 1 99 ? -13.568 8.885 2.090 1.00 91.62 99 THR A CA 1
ATOM 762 C C . THR A 1 99 ? -14.969 8.423 1.678 1.00 91.62 99 THR A C 1
ATOM 764 O O . THR A 1 99 ? -15.620 7.739 2.462 1.00 91.62 99 THR A O 1
ATOM 767 N N . HIS A 1 100 ? -15.432 8.751 0.467 1.00 90.94 100 HIS A N 1
ATOM 768 C CA . HIS A 1 100 ? -16.715 8.283 -0.081 1.00 90.94 100 HIS A CA 1
ATOM 769 C C . HIS A 1 100 ? -16.605 6.999 -0.923 1.00 90.94 100 HIS A C 1
ATOM 771 O O . HIS A 1 100 ? -17.590 6.588 -1.531 1.00 90.94 100 HIS A O 1
ATOM 777 N N . SER A 1 101 ? -15.424 6.380 -0.984 1.00 90.88 101 SER A N 1
ATOM 778 C CA . SER A 1 101 ? -15.179 5.153 -1.752 1.00 90.88 101 SER A CA 1
ATOM 779 C C . SER A 1 101 ? -15.106 3.916 -0.855 1.00 90.88 101 SER A C 1
ATOM 781 O O . SER A 1 101 ? -14.769 4.009 0.328 1.00 90.88 101 SER A O 1
ATOM 783 N N . GLU A 1 102 ? -15.428 2.749 -1.411 1.00 91.88 102 GLU A N 1
ATOM 784 C CA . GLU A 1 102 ? -15.392 1.470 -0.701 1.00 91.88 102 GLU A CA 1
ATOM 785 C C . GLU A 1 102 ? -14.186 0.615 -1.118 1.00 91.88 102 GLU A C 1
ATOM 787 O O . GLU A 1 102 ? -13.566 0.822 -2.159 1.00 91.88 102 GLU A O 1
ATOM 792 N N . ALA A 1 103 ? -13.893 -0.445 -0.355 1.00 93.62 103 ALA A N 1
ATOM 793 C CA . ALA A 1 103 ? -12.774 -1.347 -0.648 1.00 93.62 103 ALA A CA 1
ATOM 794 C C . ALA A 1 103 ? -12.811 -1.967 -2.056 1.00 93.62 103 ALA A C 1
ATOM 796 O O . ALA A 1 103 ? -11.772 -2.319 -2.613 1.00 93.62 103 ALA A O 1
ATOM 797 N N . LYS A 1 104 ? -14.002 -2.116 -2.645 1.00 94.75 104 LYS A N 1
ATOM 798 C CA . LYS A 1 104 ? -14.148 -2.575 -4.029 1.00 94.75 104 LYS A CA 1
ATOM 799 C C . LYS A 1 104 ? -13.677 -1.528 -5.033 1.00 94.75 104 LYS A C 1
ATOM 801 O O . LYS A 1 104 ? -13.077 -1.900 -6.039 1.00 94.75 104 LYS A O 1
ATOM 806 N N . ASP A 1 105 ? -13.937 -0.254 -4.767 1.00 95.38 105 ASP A N 1
ATOM 807 C CA . ASP A 1 105 ? -13.501 0.842 -5.626 1.00 95.38 105 ASP A CA 1
ATOM 808 C C . ASP A 1 105 ? -11.977 0.931 -5.624 1.00 95.38 105 ASP A C 1
ATOM 810 O O . ASP A 1 105 ? -11.384 0.945 -6.698 1.00 95.38 105 ASP A O 1
ATOM 814 N N . TRP A 1 106 ? -11.337 0.824 -4.453 1.00 96.25 106 TRP A N 1
ATOM 815 C CA . TRP A 1 106 ? -9.870 0.788 -4.341 1.00 96.25 106 TRP A CA 1
ATOM 816 C C . TRP A 1 106 ? -9.264 -0.363 -5.149 1.00 96.25 106 TRP A C 1
ATOM 818 O O . TRP A 1 106 ? -8.318 -0.171 -5.909 1.00 96.25 106 TRP A O 1
ATOM 828 N N . ALA A 1 107 ? -9.851 -1.563 -5.057 1.00 96.81 107 ALA A N 1
ATOM 829 C CA . ALA A 1 107 ? -9.398 -2.703 -5.851 1.00 96.81 107 ALA A CA 1
ATOM 830 C C . ALA A 1 107 ? -9.559 -2.465 -7.363 1.00 96.81 107 ALA A C 1
ATOM 832 O O . ALA A 1 107 ? -8.675 -2.821 -8.141 1.00 96.81 107 ALA A O 1
ATOM 833 N N . ASN A 1 108 ? -10.672 -1.861 -7.791 1.00 97.12 108 ASN A N 1
ATOM 834 C CA . ASN A 1 108 ? -10.903 -1.540 -9.200 1.00 97.12 108 ASN A CA 1
ATOM 835 C C . ASN A 1 108 ? -9.930 -0.469 -9.710 1.00 97.12 108 ASN A C 1
ATOM 837 O O . ASN A 1 108 ? -9.473 -0.570 -10.846 1.00 97.12 108 ASN A O 1
ATOM 841 N N . GLU A 1 109 ? -9.603 0.533 -8.893 1.00 96.81 109 GLU A N 1
ATOM 842 C CA . GLU A 1 109 ? -8.608 1.560 -9.214 1.00 96.81 109 GLU A CA 1
ATOM 843 C C . GLU A 1 109 ? -7.215 0.942 -9.399 1.00 96.81 109 GLU A C 1
ATOM 845 O O . GLU A 1 109 ? -6.586 1.156 -10.439 1.00 96.81 109 GLU A O 1
ATOM 850 N N . SER A 1 110 ? -6.777 0.098 -8.461 1.00 97.19 110 SER A N 1
ATOM 851 C CA . SER A 1 110 ? -5.526 -0.664 -8.567 1.00 97.19 110 SER A CA 1
ATOM 852 C C . SER A 1 110 ? -5.489 -1.537 -9.823 1.00 97.19 110 SER A C 1
ATOM 854 O O . SER A 1 110 ? -4.536 -1.471 -10.602 1.00 97.19 110 SER A O 1
ATOM 856 N N . PHE A 1 111 ? -6.563 -2.283 -10.098 1.00 96.88 111 PHE A N 1
ATOM 857 C CA . PHE A 1 111 ? -6.644 -3.11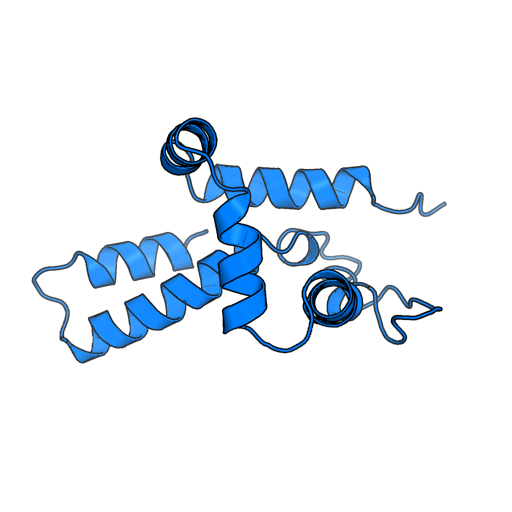7 -11.298 1.00 96.88 111 PHE A CA 1
ATOM 858 C C . PHE A 1 111 ? -6.627 -2.290 -12.589 1.00 96.88 111 PHE A C 1
ATOM 860 O O . PHE A 1 111 ? -5.992 -2.679 -13.570 1.00 96.88 111 PHE A O 1
ATOM 867 N N . ALA A 1 112 ? -7.280 -1.126 -12.606 1.00 97.31 112 ALA A N 1
ATOM 868 C CA . ALA A 1 112 ? -7.263 -0.233 -13.758 1.00 97.31 112 ALA A CA 1
ATOM 869 C C . ALA A 1 112 ? -5.845 0.280 -14.065 1.00 97.31 112 ALA A C 1
ATOM 871 O O . ALA A 1 112 ? -5.480 0.388 -15.239 1.00 97.31 112 ALA A O 1
ATOM 872 N N . ILE A 1 113 ? -5.026 0.547 -13.039 1.00 96.81 113 ILE A N 1
ATOM 873 C CA . ILE A 1 113 ? -3.610 0.908 -13.209 1.00 96.81 113 ILE A CA 1
ATOM 874 C C . ILE A 1 113 ? -2.834 -0.255 -13.834 1.00 96.81 113 ILE A C 1
ATOM 876 O O . ILE A 1 113 ? -2.112 -0.032 -14.810 1.00 96.81 113 ILE A O 1
ATOM 880 N N . THR A 1 114 ? -3.028 -1.478 -13.334 1.00 94.56 114 THR A N 1
ATOM 881 C CA . THR A 1 114 ? -2.405 -2.699 -13.870 1.00 94.56 114 THR A CA 1
ATOM 882 C C . THR A 1 114 ? -2.767 -2.916 -15.339 1.00 94.56 114 THR A C 1
ATOM 884 O O . THR A 1 114 ? -1.882 -3.079 -16.174 1.00 94.56 114 THR A O 1
ATOM 887 N N . VAL A 1 115 ? -4.055 -2.862 -15.694 1.00 93.94 115 VAL A N 1
ATOM 888 C CA . VAL A 1 115 ? -4.523 -3.057 -17.078 1.00 93.94 115 VAL A CA 1
ATOM 889 C C . VAL A 1 115 ? -3.954 -1.992 -18.012 1.00 93.94 115 VAL A C 1
ATOM 891 O O . VAL A 1 115 ? -3.500 -2.318 -19.106 1.00 93.94 115 VAL A O 1
ATOM 894 N N . LYS A 1 116 ? -3.948 -0.723 -17.585 1.00 92.94 116 LYS A N 1
ATOM 895 C CA . LYS A 1 116 ? -3.455 0.395 -18.400 1.00 92.94 116 LYS A CA 1
ATOM 896 C C . LYS A 1 116 ? -1.977 0.250 -18.775 1.00 92.94 116 LYS A C 1
ATOM 898 O O . LYS A 1 116 ? -1.587 0.714 -19.843 1.00 92.94 116 LYS A O 1
ATOM 903 N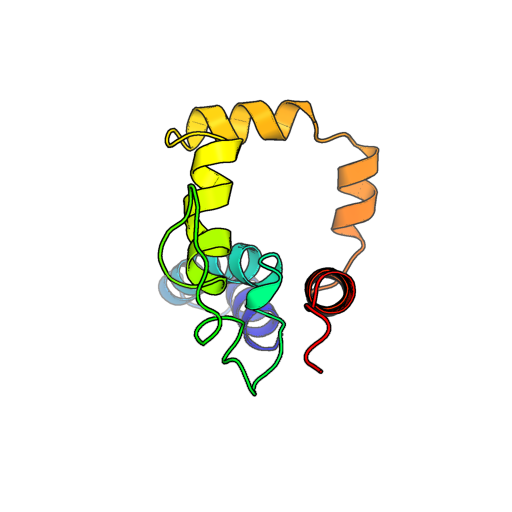 N . HIS A 1 117 ? -1.173 -0.352 -17.902 1.00 84.12 117 HIS A N 1
ATOM 904 C CA . HIS A 1 117 ? 0.276 -0.467 -18.081 1.00 84.12 117 HIS A CA 1
ATOM 905 C C . HIS A 1 117 ? 0.740 -1.902 -18.335 1.00 84.12 117 HIS A C 1
ATOM 907 O O . HIS A 1 117 ? 1.946 -2.143 -18.356 1.00 84.12 117 HIS A O 1
ATOM 913 N N . ARG A 1 118 ? -0.185 -2.851 -18.555 1.00 79.75 118 ARG A N 1
ATOM 914 C CA . ARG A 1 118 ? 0.176 -4.213 -18.952 1.00 79.75 118 ARG A CA 1
ATOM 915 C C . ARG A 1 118 ? 0.952 -4.123 -20.271 1.00 79.75 118 ARG A C 1
ATOM 917 O O . ARG A 1 118 ? 0.408 -3.598 -21.247 1.00 79.75 118 ARG A O 1
ATOM 924 N N . PRO A 1 119 ? 2.200 -4.617 -20.332 1.00 67.50 119 PRO A N 1
ATOM 925 C CA . PRO A 1 119 ? 2.924 -4.694 -21.590 1.00 67.50 119 PRO A CA 1
ATOM 926 C C . PRO A 1 119 ? 2.097 -5.504 -22.592 1.00 67.50 119 PRO A C 1
ATOM 928 O O . PRO A 1 119 ? 1.515 -6.524 -22.221 1.00 67.50 119 PRO A O 1
ATOM 931 N N . ASN A 1 120 ? 2.039 -5.065 -23.852 1.00 59.62 120 ASN A N 1
ATOM 932 C CA . ASN A 1 120 ? 1.466 -5.881 -24.919 1.00 59.62 120 ASN A CA 1
ATOM 933 C C . ASN A 1 120 ? 2.306 -7.156 -25.039 1.00 59.62 120 ASN A C 1
ATOM 935 O O . ASN A 1 120 ? 3.367 -7.153 -25.659 1.00 59.62 120 ASN A O 1
ATOM 939 N N . THR A 1 121 ? 1.848 -8.235 -24.418 1.00 53.03 121 THR A N 1
ATOM 940 C CA . THR A 1 121 ? 2.377 -9.572 -24.653 1.00 53.03 121 THR A CA 1
ATOM 941 C C . THR A 1 121 ? 1.823 -10.027 -26.000 1.00 53.03 121 THR A C 1
ATOM 943 O O . THR A 1 121 ? 0.633 -10.337 -26.097 1.00 53.03 121 THR A O 1
ATOM 946 N N . ALA A 1 122 ? 2.659 -9.942 -27.038 1.00 35.41 122 ALA A N 1
ATOM 947 C CA . ALA A 1 122 ? 2.443 -10.599 -28.325 1.00 35.41 122 ALA A CA 1
ATOM 948 C C . ALA A 1 122 ? 2.608 -12.119 -28.193 1.00 35.41 122 ALA A C 1
ATOM 950 O O . ALA A 1 122 ? 3.426 -12.540 -27.343 1.00 35.41 122 ALA A O 1
#

Foldseek 3Di:
DVLLVVLVCLLPDPPHDPVSNVVSVVVNVVVVVLLLQLLSLEDVVCPSQQVAADDDQDGHTPSCCSVPVVLCVVQNPDPVSSVVVVVVVDDPVNVVVVVVDDSVVSNVVSPVVRVVPPPPDD

Radius of gyration: 16.96 Å; Cα contacts (8 Å, |Δi|>4): 106; chains: 1; bounding box: 36×35×51 Å

Solvent-accessible surface area (backbone atoms only — not comparable to full-atom values): 6868 Å² total; per-residue (Å²): 106,71,64,56,53,50,24,50,52,41,52,71,38,90,83,50,52,71,68,54,27,52,50,21,52,55,48,39,58,50,49,58,53,46,44,65,36,28,48,75,36,56,54,74,91,38,62,21,32,59,72,36,78,39,81,70,94,48,72,58,26,47,32,57,28,63,77,40,47,54,48,37,73,73,46,48,86,51,63,68,59,32,50,55,58,53,53,74,74,64,44,72,70,55,50,59,59,58,72,76,57,51,71,66,53,45,36,50,52,15,30,50,53,37,64,74,66,54,76,88,80,127

Organism: NCBI:txid1230389

Sequence (122 aa):
MTAIQKDFETLSSPTASQKQKLLALKFLGHWLGDIHQPLHVSFKDDRGGNEIDVTGECTSNLHSAWDTCLVLAAVNEDVEDAATDLMKSITPAKIEKWTHSEAKDWANESFAITVKHRPNTA

Mean predicted aligned error: 4.13 Å

Secondary structure (DSSP, 8-state):
-HHHHHHHHHHH-SSS-HHHHHHHHHHHHHHHHHHTSGGGSS-TTTTTTTT-EE-SSS-EEHHHIIIIIHHHHHH-S-HHHHHHHHHHT--HHHHHHHHT--HHHHHHHHHHHHHHH-----

pLDDT: mean 93.01, std 8.67, range [35.41, 98.44]